Protein AF-A0AAE3ND27-F1 (afdb_monomer)

Organism: Ralstonia solanacearum (NCBI:txid305)

Radius of gyration: 33.38 Å; Cα contacts (8 Å, |Δi|>4): 188; chains: 1; bounding box: 61×82×62 Å

Solvent-accessible surface area (backbone atoms only — not comparable to full-atom values): 10935 Å² total; per-residue (Å²): 141,81,90,84,83,89,86,90,87,82,84,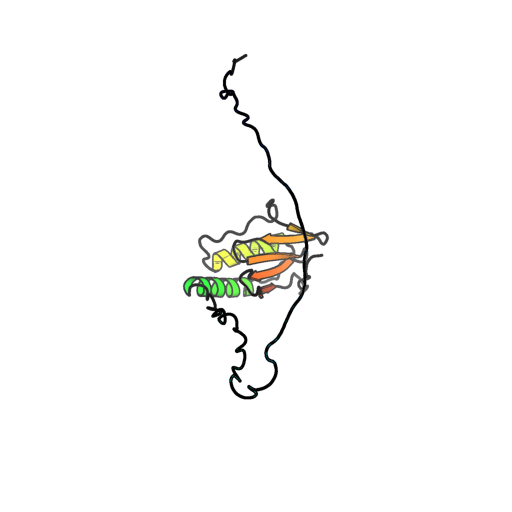82,89,83,88,84,82,86,83,88,89,87,86,86,88,84,89,85,87,88,88,84,90,86,82,86,88,87,73,96,69,86,76,93,64,77,78,69,73,78,65,68,75,74,72,73,76,69,71,78,67,68,56,70,68,57,50,51,44,49,52,38,31,56,52,35,54,70,65,60,71,76,50,27,64,26,41,68,49,32,51,52,52,49,51,53,15,39,60,73,28,65,46,81,93,68,81,81,80,61,90,82,39,89,80,39,48,76,34,85,77,58,22,39,35,42,77,51,101,55,32,37,38,38,31,29,55,52,11,7,32,39,33,34,34,62,56,86,92,47,45,85,69,46,77,41,43,5,38,96,67,39,68,68,71,85,78,98

pLDDT: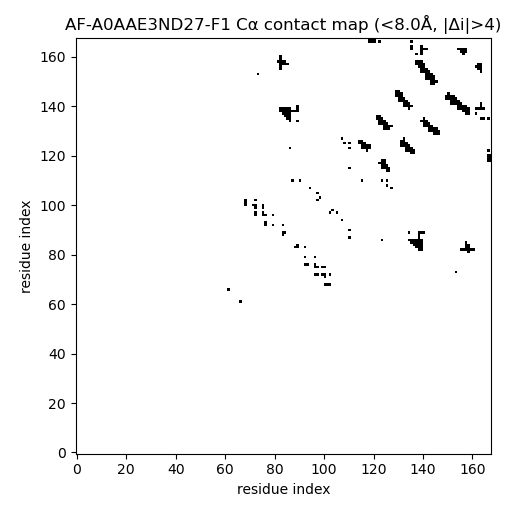 mean 74.53, std 24.13, range [31.95, 97.75]

Mean predicted aligned error: 17.11 Å

Nearest PDB structures (foldseek):
  7vph-assembly2_C  TM=7.698E-01  e=1.217E+00  Homo sapiens
  7vpg-assembly1_A  TM=7.652E-01  e=1.460E+00  Homo sapiens
  7f90-assembly2_C  TM=7.641E-01  e=1.751E+00  Homo sapiens
  7byf-assembly2_D  TM=7.624E-01  e=2.101E+00  Mus musculus
  7vph-assembly4_G  TM=7.091E-01  e=5.889E+00  Homo sapiens

Secondary structure (DSSP, 8-state):
----------------------------------------SS------------------PPPHHHHHHHHHHHHHHHT--SPPSSHHHHHHHHHHHHHHTT-TT-----TT-TTSEE-TTS-EEEE-SSEEEEE-TTS-EEEEE-STT-EEEEEE--GGG-------

Sequence (168 aa):
MIPKVISGNSLPSFAGNAPSDNHDEPATTPPATRTADRQLAELSIPRTLRQPPAMDTLKRRRKPETQRRLHCLRKALGEISPPPSSLEQAWVEILKAMARADLAGWTLPPLSDDAAIRHADGSVEIGLISHAIVFNPSGAFRILDLLPPGSLYFEMAGHGGVAFVAPV

Structure (mmCIF, N/CA/C/O backbone):
data_AF-A0AAE3ND27-F1
#
_entry.id   AF-A0AAE3ND27-F1
#
loop_
_atom_site.group_PDB
_atom_site.id
_atom_site.type_symbol
_atom_site.label_atom_id
_atom_site.label_alt_id
_atom_site.label_comp_id
_atom_site.label_asym_id
_atom_site.label_entity_id
_atom_site.label_seq_id
_atom_site.pdbx_PDB_ins_code
_atom_site.Cartn_x
_atom_site.Cartn_y
_atom_site.Cartn_z
_atom_site.occupancy
_atom_site.B_iso_or_equiv
_atom_site.auth_seq_id
_atom_site.auth_comp_id
_atom_site.auth_asym_id
_atom_site.auth_atom_id
_atom_site.pdbx_PDB_model_num
ATOM 1 N N . MET A 1 1 ? 48.764 21.017 16.663 1.00 44.47 1 MET A N 1
ATOM 2 C CA . MET A 1 1 ? 49.109 19.733 17.309 1.00 44.47 1 MET A CA 1
ATOM 3 C C . MET A 1 1 ? 48.670 19.816 18.760 1.00 44.47 1 MET A C 1
ATOM 5 O O . MET A 1 1 ? 49.194 20.645 19.486 1.00 44.47 1 MET A O 1
ATOM 9 N N . ILE A 1 2 ? 47.645 19.056 19.136 1.00 41.88 2 ILE A N 1
ATOM 10 C CA . ILE A 1 2 ? 47.042 19.050 20.477 1.00 41.88 2 ILE A CA 1
ATOM 11 C C . ILE A 1 2 ? 47.323 17.660 21.065 1.00 41.88 2 ILE A C 1
ATOM 13 O O . ILE A 1 2 ? 46.979 16.681 20.399 1.00 41.88 2 ILE A O 1
ATOM 17 N N . PRO A 1 3 ? 47.957 17.525 22.244 1.00 44.41 3 PRO A N 1
ATOM 18 C CA . P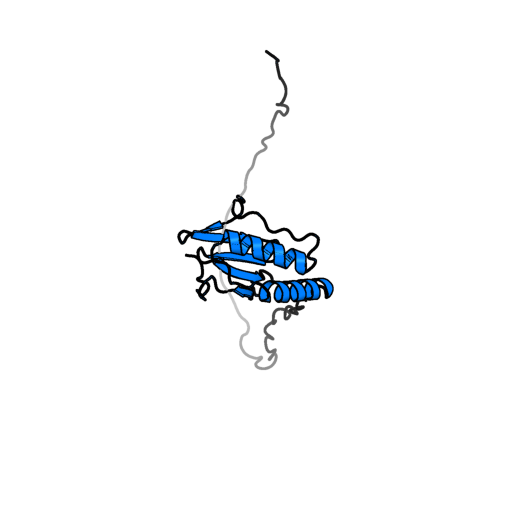RO A 1 3 ? 48.201 16.218 22.835 1.00 44.41 3 PRO A CA 1
ATOM 19 C C . PRO A 1 3 ? 46.948 15.751 23.582 1.00 44.41 3 PRO A C 1
ATOM 21 O O . PRO A 1 3 ? 46.399 16.480 24.408 1.00 44.41 3 PRO A O 1
ATOM 24 N N . LYS A 1 4 ? 46.498 14.524 23.313 1.00 40.66 4 LYS A N 1
ATOM 25 C CA . LYS A 1 4 ? 45.466 13.853 24.108 1.00 40.66 4 LYS A CA 1
ATOM 26 C C . LYS A 1 4 ? 46.057 12.575 24.689 1.00 40.66 4 LYS A C 1
ATOM 28 O O . LYS A 1 4 ? 46.304 11.613 23.971 1.00 40.66 4 LYS A O 1
ATOM 33 N N . VAL A 1 5 ? 46.313 12.618 25.991 1.00 40.53 5 VAL A N 1
ATOM 34 C CA . VAL A 1 5 ? 46.668 11.473 26.834 1.00 40.53 5 VAL A CA 1
ATOM 35 C C . VAL A 1 5 ? 45.394 11.010 27.553 1.00 40.53 5 VAL A C 1
ATOM 37 O O . VAL A 1 5 ? 44.469 11.800 27.743 1.00 40.53 5 VAL A O 1
ATOM 40 N N . ILE A 1 6 ? 45.432 9.762 28.025 1.00 41.31 6 ILE A N 1
ATOM 41 C CA . ILE A 1 6 ? 44.596 9.123 29.057 1.00 41.31 6 ILE A CA 1
ATOM 42 C C . ILE A 1 6 ? 43.478 8.226 28.504 1.00 41.31 6 ILE A C 1
ATOM 44 O O . ILE A 1 6 ? 42.347 8.649 28.292 1.00 41.31 6 ILE A O 1
ATOM 48 N N . SER A 1 7 ? 43.790 6.935 28.380 1.00 38.41 7 SER A N 1
ATOM 49 C CA . SER A 1 7 ? 42.961 5.869 28.957 1.00 38.41 7 SER A CA 1
ATOM 50 C C . SER A 1 7 ? 43.813 4.605 29.070 1.00 38.41 7 SER A C 1
ATOM 52 O O . SER A 1 7 ? 44.398 4.167 28.084 1.00 38.41 7 SER A O 1
ATOM 54 N N . GLY A 1 8 ? 43.940 4.052 30.273 1.00 37.34 8 GLY A N 1
ATOM 55 C CA . GLY A 1 8 ? 44.739 2.849 30.502 1.00 37.34 8 GLY A CA 1
ATOM 56 C C . GLY A 1 8 ? 45.104 2.668 31.965 1.00 37.34 8 GLY A C 1
ATOM 57 O O . GLY A 1 8 ? 46.275 2.703 32.316 1.00 37.34 8 GLY A O 1
ATOM 58 N N . ASN A 1 9 ? 44.093 2.506 32.817 1.00 37.22 9 ASN A N 1
ATOM 59 C CA . ASN A 1 9 ? 44.279 2.134 34.214 1.00 37.22 9 ASN A CA 1
ATOM 60 C C . ASN A 1 9 ? 43.575 0.795 34.448 1.00 37.22 9 ASN A C 1
ATOM 62 O O . ASN A 1 9 ? 42.346 0.764 34.462 1.00 37.22 9 ASN A O 1
ATOM 66 N N . SER A 1 10 ? 44.349 -0.287 34.584 1.00 38.31 10 SER A N 1
ATOM 67 C CA . SER A 1 10 ? 44.163 -1.384 35.558 1.00 38.31 10 SER A CA 1
ATOM 68 C C . SER A 1 10 ? 45.254 -2.454 35.364 1.00 38.31 10 SER A C 1
ATOM 70 O O . SER A 1 10 ? 45.321 -3.098 34.320 1.00 38.31 10 SER A O 1
ATOM 72 N N . LEU A 1 11 ? 46.117 -2.606 36.375 1.00 44.06 11 LEU A N 1
ATOM 73 C CA . LEU A 1 11 ? 47.075 -3.711 36.585 1.00 44.06 11 LEU A CA 1
ATOM 74 C C . LEU A 1 11 ? 46.400 -4.824 37.461 1.00 44.06 11 LEU A C 1
ATOM 76 O O . LEU A 1 11 ? 45.182 -4.774 37.612 1.00 44.06 11 LEU A O 1
ATOM 80 N N . PRO A 1 12 ? 47.102 -5.829 38.038 1.00 46.19 12 PRO A N 1
ATOM 81 C CA . PRO A 1 12 ? 47.144 -7.210 37.537 1.00 46.19 12 PRO A CA 1
ATOM 82 C C . PRO A 1 12 ? 46.750 -8.285 38.591 1.00 46.19 12 PRO A C 1
ATOM 84 O O . PRO A 1 12 ? 46.570 -7.966 39.760 1.00 46.19 12 PRO A O 1
ATOM 87 N N . SER A 1 13 ? 46.761 -9.567 38.180 1.00 33.88 13 SER A N 1
ATOM 88 C CA . SER A 1 13 ? 46.905 -10.794 39.013 1.00 33.88 13 SER A CA 1
ATOM 89 C C . SER A 1 13 ? 45.776 -11.097 40.028 1.00 33.88 13 SER A C 1
ATOM 91 O O . SER A 1 13 ? 45.171 -10.208 40.598 1.00 33.88 13 SER A O 1
ATOM 93 N N . PHE A 1 14 ? 45.353 -12.345 40.259 1.00 36.59 14 PHE A N 1
ATOM 94 C CA . PHE A 1 14 ? 46.140 -13.466 40.780 1.00 36.59 14 PHE A CA 1
ATOM 95 C C . PHE A 1 14 ? 45.676 -14.833 40.250 1.00 36.59 14 PHE A C 1
ATOM 97 O O . PHE A 1 14 ? 44.485 -15.126 40.176 1.00 36.59 14 PHE A O 1
ATOM 104 N N . ALA A 1 15 ? 46.659 -15.682 39.947 1.00 39.22 15 ALA A N 1
ATOM 105 C CA . ALA A 1 15 ? 46.523 -17.126 39.809 1.00 39.22 15 ALA A CA 1
ATOM 106 C C . ALA A 1 15 ? 46.474 -17.807 41.192 1.00 39.22 15 ALA A C 1
ATOM 108 O O . ALA A 1 15 ? 47.073 -17.310 42.145 1.00 39.22 15 ALA A O 1
ATOM 109 N N . GLY A 1 16 ? 45.824 -18.972 41.275 1.00 34.12 16 GLY A N 1
ATOM 110 C CA . GLY A 1 16 ? 45.807 -19.815 42.474 1.00 34.12 16 GLY A CA 1
ATOM 111 C C . GLY A 1 16 ? 45.272 -21.229 42.214 1.00 34.12 16 GLY A C 1
ATOM 112 O O . GLY A 1 16 ? 44.098 -21.482 42.436 1.00 34.12 16 GLY A O 1
ATOM 113 N N . ASN A 1 17 ? 46.150 -22.097 41.697 1.00 31.95 17 ASN A N 1
ATOM 114 C CA . ASN A 1 17 ? 46.299 -23.554 41.894 1.00 31.95 17 ASN A CA 1
ATOM 115 C C . ASN A 1 17 ? 45.082 -24.485 42.171 1.00 31.95 17 ASN A C 1
ATOM 117 O O . ASN A 1 17 ? 44.445 -24.418 43.216 1.00 31.95 17 ASN A O 1
ATOM 121 N N . ALA A 1 18 ? 44.912 -25.483 41.285 1.00 42.31 18 ALA A N 1
ATOM 122 C CA . ALA A 1 18 ? 44.428 -26.861 41.559 1.00 42.31 18 ALA A CA 1
ATOM 123 C C . ALA A 1 18 ? 45.515 -27.672 42.350 1.00 42.31 18 ALA A C 1
ATOM 125 O O . ALA A 1 18 ? 46.573 -27.065 42.546 1.00 42.31 18 ALA A O 1
ATOM 126 N N . PRO A 1 19 ? 45.414 -28.981 42.752 1.00 48.38 19 PRO A N 1
ATOM 127 C CA . PRO A 1 19 ? 44.566 -30.091 42.241 1.00 48.38 19 PRO A CA 1
ATOM 128 C C . PRO A 1 19 ? 44.175 -31.235 43.252 1.00 48.38 19 PRO A C 1
ATOM 130 O O . PRO A 1 19 ? 44.396 -31.115 44.452 1.00 48.38 19 PRO A O 1
ATOM 133 N N . SER A 1 20 ? 43.676 -32.361 42.693 1.00 36.44 20 SER A N 1
ATOM 134 C CA . SER A 1 20 ? 43.628 -33.767 43.194 1.00 36.44 20 SER A CA 1
ATOM 135 C C . SER A 1 20 ? 42.615 -34.120 44.306 1.00 36.44 20 SER A C 1
ATOM 137 O O . SER A 1 20 ? 42.365 -33.330 45.200 1.00 36.44 20 SER A O 1
ATOM 139 N N . ASP A 1 21 ? 41.929 -35.272 44.288 1.00 36.78 21 ASP A N 1
ATOM 140 C CA . ASP A 1 21 ? 42.503 -36.617 44.145 1.00 36.78 21 ASP A CA 1
ATOM 141 C C . ASP A 1 21 ? 41.498 -37.683 43.635 1.00 36.78 21 ASP A C 1
ATOM 143 O O . ASP A 1 21 ? 40.305 -37.629 43.936 1.00 36.78 21 ASP A O 1
ATOM 147 N N . ASN A 1 22 ? 42.018 -38.658 42.884 1.00 44.19 22 ASN A N 1
ATOM 148 C CA . ASN A 1 22 ? 41.388 -39.914 42.456 1.00 44.19 22 ASN A CA 1
ATOM 149 C C . ASN A 1 22 ? 42.162 -41.055 43.130 1.00 44.19 22 ASN A C 1
ATOM 151 O O . ASN A 1 22 ? 43.375 -41.046 42.991 1.00 44.19 22 ASN A O 1
ATOM 155 N N . HIS A 1 23 ? 41.500 -42.054 43.725 1.00 38.22 23 HIS A N 1
ATOM 156 C CA . HIS A 1 23 ? 42.018 -43.429 43.920 1.00 38.22 23 HIS A CA 1
ATOM 157 C C . HIS A 1 23 ? 40.835 -44.345 44.334 1.00 38.22 23 HIS A C 1
ATOM 159 O O . HIS A 1 23 ? 40.098 -43.999 45.255 1.00 38.22 23 HIS A O 1
ATOM 165 N N . ASP A 1 24 ? 40.413 -45.299 43.485 1.00 35.09 24 ASP A N 1
ATOM 166 C CA . ASP A 1 24 ? 40.768 -46.750 43.432 1.00 35.09 24 ASP A CA 1
ATOM 167 C C . ASP A 1 24 ? 39.928 -47.637 44.393 1.00 35.09 24 ASP A C 1
ATOM 169 O O . ASP A 1 24 ? 40.069 -47.534 45.604 1.00 35.09 24 ASP A O 1
ATOM 173 N N . GLU A 1 25 ? 38.892 -48.350 43.899 1.00 33.56 25 GLU A N 1
ATOM 174 C CA . GLU A 1 25 ? 38.803 -49.823 43.604 1.00 33.56 25 GLU A CA 1
ATOM 175 C C . GLU A 1 25 ? 38.181 -50.629 44.794 1.00 33.56 25 GLU A C 1
ATOM 177 O O . GLU A 1 25 ? 38.204 -50.097 45.903 1.00 33.56 25 GLU A O 1
ATOM 182 N N . PRO A 1 26 ? 37.644 -51.883 44.703 1.00 45.97 26 PRO A N 1
ATOM 183 C CA . PRO A 1 26 ? 37.178 -52.730 43.586 1.00 45.97 26 PRO A CA 1
ATOM 184 C C . PRO A 1 26 ? 35.749 -53.338 43.742 1.00 45.97 26 PRO A C 1
ATOM 186 O O . PRO A 1 26 ? 35.016 -53.116 44.702 1.00 45.97 26 PRO A O 1
ATOM 189 N N . ALA A 1 27 ? 35.384 -54.142 42.733 1.00 40.94 27 ALA A N 1
ATOM 190 C CA . ALA A 1 27 ? 34.187 -54.966 42.518 1.00 40.94 27 ALA A CA 1
ATOM 191 C C . ALA A 1 27 ? 33.675 -55.830 43.693 1.00 40.94 27 ALA A C 1
ATOM 193 O O . ALA A 1 27 ? 34.469 -56.281 44.508 1.00 40.94 27 ALA A O 1
ATOM 194 N N . THR A 1 28 ? 32.369 -56.174 43.679 1.00 34.12 28 THR A N 1
ATOM 195 C CA . THR A 1 28 ? 31.793 -57.548 43.791 1.00 34.12 28 THR A CA 1
ATOM 196 C C . THR A 1 28 ? 30.249 -57.494 43.641 1.00 34.12 28 THR A C 1
ATOM 198 O O . THR A 1 28 ? 29.559 -56.826 44.401 1.00 34.12 28 THR A O 1
ATOM 201 N N . THR A 1 29 ? 29.690 -58.190 42.648 1.00 39.44 29 THR A N 1
ATOM 202 C CA . THR A 1 29 ? 28.270 -58.633 42.541 1.00 39.44 29 THR A CA 1
ATOM 203 C C . THR A 1 29 ? 28.140 -60.039 43.184 1.00 39.44 29 THR A C 1
ATOM 205 O O . THR A 1 29 ? 29.196 -60.644 43.359 1.00 39.44 29 THR A O 1
ATOM 208 N N . PRO A 1 30 ?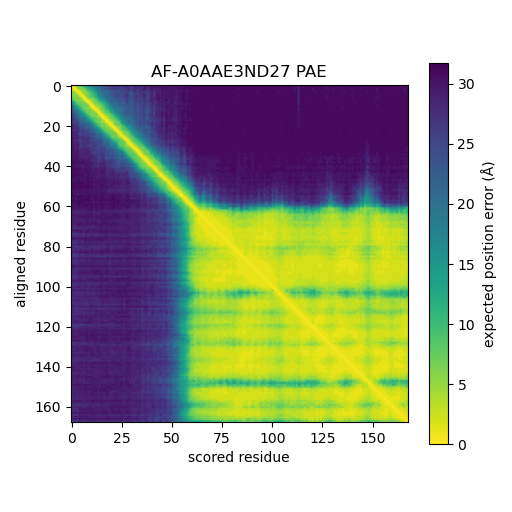 26.962 -60.682 43.439 1.00 49.56 30 PRO A N 1
ATOM 209 C CA . PRO A 1 30 ? 25.561 -60.364 43.102 1.00 49.56 30 PRO A CA 1
ATOM 210 C C . PRO A 1 30 ? 24.567 -60.723 44.278 1.00 49.56 30 PRO A C 1
ATOM 212 O O . PRO A 1 30 ? 24.845 -60.311 45.398 1.00 49.56 30 PRO A O 1
ATOM 215 N N . PRO A 1 31 ? 23.387 -61.379 44.103 1.00 51.78 31 PRO A N 1
ATOM 216 C CA . PRO A 1 31 ? 22.064 -60.776 44.331 1.00 51.78 31 PRO A CA 1
ATOM 217 C C . PRO A 1 31 ? 21.189 -61.560 45.346 1.00 51.78 31 PRO A C 1
ATOM 219 O O . PRO A 1 31 ? 21.598 -62.612 45.821 1.00 51.78 31 PRO A O 1
ATOM 222 N N . ALA A 1 32 ? 19.952 -61.114 45.621 1.00 33.53 32 ALA A N 1
ATOM 223 C CA . ALA A 1 32 ? 18.761 -61.990 45.616 1.00 33.53 32 ALA A CA 1
ATOM 224 C C . ALA A 1 32 ? 17.467 -61.303 46.102 1.00 33.53 32 ALA A C 1
ATOM 226 O O . ALA A 1 32 ? 17.338 -60.887 47.248 1.00 33.53 32 ALA A O 1
ATOM 227 N N . THR A 1 33 ? 16.466 -61.400 45.222 1.00 38.41 33 THR A N 1
ATOM 228 C CA . THR A 1 33 ? 15.047 -61.715 45.480 1.00 38.41 33 THR A CA 1
ATOM 229 C C . THR A 1 33 ? 14.146 -60.741 46.231 1.00 38.41 33 THR A C 1
ATOM 231 O O . THR A 1 33 ? 14.326 -60.509 47.420 1.00 38.41 33 THR A O 1
ATOM 234 N N . ARG A 1 34 ? 13.055 -60.384 45.531 1.00 34.81 34 ARG A N 1
ATOM 235 C CA . ARG A 1 34 ? 11.614 -60.481 45.888 1.00 34.81 34 ARG A CA 1
ATOM 236 C C . ARG A 1 34 ? 10.908 -59.204 45.423 1.00 34.81 34 ARG A C 1
ATOM 238 O O . ARG A 1 34 ? 11.360 -58.124 45.752 1.00 34.81 34 ARG A O 1
ATOM 245 N N . THR A 1 35 ? 9.822 -59.190 44.661 1.00 37.75 35 THR A N 1
ATOM 246 C CA . THR A 1 35 ? 8.818 -60.188 44.277 1.00 37.75 35 THR A CA 1
ATOM 247 C C . THR A 1 35 ? 8.091 -59.560 43.083 1.00 37.75 35 THR A C 1
ATOM 249 O O . THR A 1 35 ? 7.688 -58.403 43.183 1.00 37.75 35 THR A O 1
ATOM 252 N N . ALA A 1 36 ? 7.939 -60.272 41.970 1.00 40.28 36 ALA A N 1
ATOM 253 C CA . ALA A 1 36 ? 7.033 -59.871 40.897 1.00 40.28 36 ALA A CA 1
ATOM 254 C C . ALA A 1 36 ? 5.706 -60.630 41.049 1.00 40.28 36 ALA A C 1
ATOM 256 O O . ALA A 1 36 ? 5.684 -61.740 41.580 1.00 40.28 36 ALA A O 1
ATOM 257 N N . ASP A 1 37 ? 4.632 -60.003 40.573 1.00 48.88 37 ASP A N 1
ATOM 258 C CA . ASP A 1 37 ? 3.337 -60.614 40.254 1.00 48.88 37 ASP A CA 1
ATOM 259 C C . ASP A 1 37 ? 2.359 -60.902 41.398 1.00 48.88 37 ASP A C 1
ATOM 261 O O . ASP A 1 37 ? 2.019 -62.057 41.643 1.00 48.88 37 ASP A O 1
ATOM 265 N N . ARG A 1 38 ? 1.790 -59.840 42.005 1.00 43.25 38 ARG A N 1
ATOM 266 C CA . ARG A 1 38 ? 0.334 -59.783 42.292 1.00 43.25 38 ARG A CA 1
ATOM 267 C C . ARG A 1 38 ? -0.178 -58.398 42.730 1.00 43.25 38 ARG A C 1
ATOM 269 O O . ARG A 1 38 ? -0.572 -58.225 43.875 1.00 43.25 38 ARG A O 1
ATOM 276 N N . GLN A 1 39 ? -0.278 -57.430 41.819 1.00 41.88 39 GLN A N 1
ATOM 277 C CA . GLN A 1 39 ? -1.291 -56.374 41.982 1.00 41.88 39 GLN A CA 1
ATOM 278 C C . GLN A 1 39 ? -1.753 -55.853 40.619 1.00 41.88 39 GLN A C 1
ATOM 280 O O . GLN A 1 39 ? -1.323 -54.832 40.098 1.00 41.88 39 GLN A O 1
ATOM 285 N N . LEU A 1 40 ? -2.623 -56.657 40.015 1.00 49.50 40 LEU A N 1
ATOM 286 C CA . LEU A 1 40 ? -3.392 -56.361 38.815 1.00 49.50 40 LEU A CA 1
ATOM 287 C C . LEU A 1 40 ? -4.737 -55.769 39.274 1.00 49.50 40 LEU A C 1
ATOM 289 O O . LEU A 1 40 ? -5.764 -56.427 39.193 1.00 49.50 40 LEU A O 1
ATOM 293 N N . ALA A 1 41 ? -4.695 -54.582 39.881 1.00 45.38 41 ALA A N 1
ATOM 294 C CA . ALA A 1 41 ? -5.818 -53.681 40.166 1.00 45.38 41 ALA A CA 1
ATOM 295 C C . ALA A 1 41 ? -5.244 -52.464 40.910 1.00 45.38 41 ALA A C 1
ATOM 297 O O . ALA A 1 41 ? -4.465 -52.661 41.833 1.00 45.38 41 ALA A O 1
ATOM 298 N N . GLU A 1 42 ? -5.649 -51.249 40.528 1.00 47.06 42 GLU A N 1
ATOM 299 C CA . GLU A 1 42 ? -5.084 -49.950 40.954 1.00 47.06 42 GLU A CA 1
ATOM 300 C C . GLU A 1 42 ? -3.793 -49.632 40.182 1.00 47.06 42 GLU A C 1
ATOM 302 O O . GLU A 1 42 ? -2.706 -50.084 40.496 1.00 47.06 42 GLU A O 1
ATOM 307 N N . LEU A 1 43 ? -3.807 -48.888 39.084 1.00 42.44 43 LEU A N 1
ATOM 308 C CA . LEU A 1 43 ? -4.270 -47.513 38.994 1.00 42.44 43 LEU A CA 1
ATOM 309 C C . LEU A 1 43 ? -4.527 -47.219 37.510 1.00 42.44 43 LEU A C 1
ATOM 311 O O . LEU A 1 43 ? -3.626 -46.822 36.770 1.00 42.44 43 LEU A O 1
ATOM 315 N N . SER A 1 44 ? -5.766 -47.397 37.057 1.00 42.59 44 SER A N 1
ATOM 316 C CA . SER A 1 44 ? -6.246 -46.754 35.832 1.00 42.59 44 SER A CA 1
ATOM 317 C C . SER A 1 44 ? -6.371 -45.252 36.088 1.00 42.59 44 SER A C 1
ATOM 319 O O . SER A 1 44 ? -7.467 -44.719 36.210 1.00 42.59 44 SER A O 1
ATOM 321 N N . ILE A 1 45 ? -5.238 -44.560 36.207 1.00 48.03 45 ILE A N 1
ATOM 322 C CA . ILE A 1 45 ? -5.200 -43.113 36.041 1.00 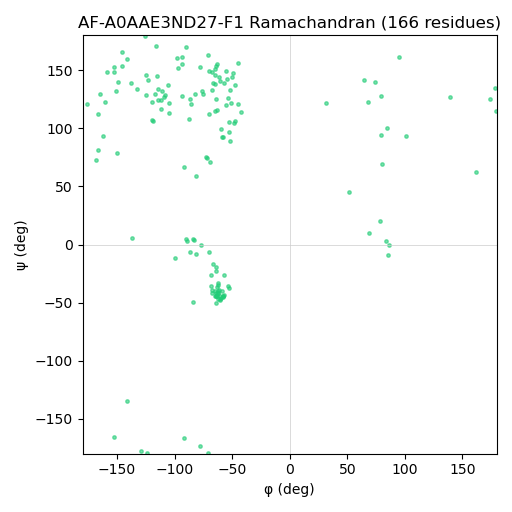48.03 45 ILE A CA 1
ATOM 323 C C . ILE A 1 45 ? -4.996 -42.912 34.541 1.00 48.03 45 ILE A C 1
ATOM 325 O O . ILE A 1 45 ? -3.902 -43.209 34.045 1.00 48.03 45 ILE A O 1
ATOM 329 N N . PRO A 1 46 ? -6.005 -42.456 33.776 1.00 44.19 46 PRO A N 1
ATOM 330 C CA . PRO A 1 46 ? -5.714 -41.953 32.449 1.00 44.19 46 PRO A CA 1
ATOM 331 C C . PRO A 1 46 ? -4.671 -40.860 32.651 1.00 44.19 46 PRO A C 1
ATOM 333 O O . PRO A 1 46 ? -4.906 -39.910 33.397 1.00 44.19 46 PRO A O 1
ATOM 336 N N . ARG A 1 47 ? -3.491 -41.017 32.037 1.00 44.88 47 ARG A N 1
ATOM 337 C CA . ARG A 1 47 ? -2.584 -39.893 31.832 1.00 44.88 47 ARG A CA 1
ATOM 338 C C . ARG A 1 47 ? -3.397 -38.888 31.038 1.00 44.88 47 ARG A C 1
ATOM 340 O O . ARG A 1 47 ? -3.463 -38.969 29.814 1.00 44.88 47 ARG A O 1
ATOM 347 N N . THR A 1 48 ? -4.059 -37.976 31.738 1.00 47.12 48 THR A N 1
ATOM 348 C CA . THR A 1 48 ? -4.495 -36.718 31.177 1.00 47.12 48 THR A CA 1
ATOM 349 C C . THR A 1 48 ? -3.216 -36.171 30.584 1.00 47.12 48 THR A C 1
ATOM 351 O O . THR A 1 48 ? -2.289 -35.812 31.315 1.00 47.12 48 THR A O 1
ATOM 354 N N . LEU A 1 49 ? -3.114 -36.221 29.252 1.00 48.69 49 LEU A N 1
ATOM 355 C CA . LEU A 1 49 ? -2.205 -35.359 28.526 1.00 48.69 49 LEU A CA 1
ATOM 356 C C . LEU A 1 49 ? -2.392 -34.015 29.219 1.00 48.69 49 LEU A C 1
ATOM 358 O O . LEU A 1 49 ? -3.513 -33.496 29.225 1.00 48.69 49 LEU A O 1
ATOM 362 N N . ARG A 1 50 ? -1.358 -33.510 29.899 1.00 51.03 50 ARG A N 1
ATOM 363 C CA . ARG A 1 50 ? -1.337 -32.102 30.260 1.00 51.03 50 ARG A CA 1
ATOM 364 C C . ARG A 1 50 ? -1.421 -31.404 28.917 1.00 51.03 50 ARG A C 1
ATOM 366 O O . ARG A 1 50 ? -0.411 -31.231 28.242 1.00 51.03 50 ARG A O 1
ATOM 373 N N . GLN A 1 51 ? -2.645 -31.099 28.499 1.00 52.88 51 GLN A N 1
ATOM 374 C CA . GLN A 1 51 ? -2.875 -30.085 27.509 1.00 52.88 51 GLN A CA 1
ATOM 375 C C . GLN A 1 51 ? -2.091 -28.897 28.062 1.00 52.88 51 GLN A C 1
ATOM 377 O O . GLN A 1 51 ? -2.309 -28.536 29.230 1.00 52.88 51 GLN A O 1
ATOM 382 N N . PRO A 1 52 ? -1.112 -28.352 27.315 1.00 55.56 52 PRO A N 1
ATOM 383 C CA . PRO A 1 52 ? -0.599 -27.045 27.678 1.00 55.56 52 PRO A CA 1
ATOM 384 C C . PRO A 1 52 ? -1.836 -26.175 27.905 1.00 55.56 52 PRO A C 1
ATOM 386 O O . PRO A 1 52 ? -2.804 -26.355 27.151 1.00 55.56 52 PRO A O 1
ATOM 389 N N . PRO A 1 53 ? -1.869 -25.344 28.969 1.00 48.66 53 PRO A N 1
ATOM 390 C CA . PRO A 1 53 ? -3.014 -24.478 29.204 1.00 48.66 53 PRO A CA 1
ATOM 391 C C . PRO A 1 53 ? -3.331 -23.874 27.853 1.00 48.66 53 PRO A C 1
ATOM 393 O O . PRO A 1 53 ? -2.406 -23.355 27.219 1.00 48.66 53 PRO A O 1
ATOM 396 N N . ALA A 1 54 ? -4.555 -24.107 27.358 1.00 48.34 54 ALA A N 1
ATOM 397 C CA . ALA A 1 54 ? -5.012 -23.495 26.129 1.00 48.34 54 ALA A CA 1
ATOM 398 C C . ALA A 1 54 ? -4.631 -22.041 26.320 1.00 48.34 54 ALA A C 1
ATOM 400 O O . ALA A 1 54 ? -5.149 -21.402 27.236 1.00 48.34 54 ALA A O 1
ATOM 401 N N . MET A 1 55 ? -3.584 -21.609 25.606 1.00 51.28 55 MET A N 1
ATOM 402 C CA . MET A 1 55 ? -3.148 -20.233 25.608 1.00 51.28 55 MET A CA 1
ATOM 403 C C . MET A 1 55 ? -4.395 -19.576 25.105 1.00 51.28 55 MET A C 1
ATOM 405 O O . MET A 1 55 ? -4.719 -19.718 23.924 1.00 51.28 55 MET A O 1
ATOM 409 N N . ASP A 1 56 ? -5.156 -19.044 26.057 1.00 47.16 56 ASP A N 1
ATOM 410 C CA . ASP A 1 56 ? -6.345 -18.278 25.839 1.00 47.16 56 ASP A CA 1
ATOM 411 C C . ASP A 1 56 ? -5.844 -17.315 24.793 1.00 47.16 56 ASP A C 1
ATOM 413 O O . ASP A 1 56 ? -4.943 -16.503 25.047 1.00 47.16 56 ASP A O 1
ATOM 417 N N . THR A 1 57 ? -6.249 -17.560 23.548 1.00 52.72 57 THR A N 1
ATOM 418 C CA . THR A 1 57 ? -5.946 -16.666 22.457 1.00 52.72 57 THR A CA 1
ATOM 419 C C . THR A 1 57 ? -6.872 -15.525 22.788 1.00 52.72 57 THR A C 1
ATOM 421 O O . THR A 1 57 ? -7.945 -15.375 22.211 1.00 52.72 57 THR A O 1
ATOM 424 N N . LEU A 1 58 ? -6.472 -14.759 23.809 1.00 46.00 58 LEU A N 1
ATOM 425 C CA . LEU A 1 58 ? -6.840 -13.406 24.082 1.00 46.00 58 LEU A CA 1
ATOM 426 C C . LEU A 1 58 ? -6.535 -12.776 22.752 1.00 46.00 58 LEU A C 1
ATOM 428 O O . LEU A 1 58 ? -5.397 -12.405 22.461 1.00 46.00 58 LEU A O 1
ATOM 432 N N . LYS A 1 59 ? -7.554 -12.805 21.891 1.00 52.00 59 LYS A N 1
ATOM 433 C CA . LYS A 1 59 ? -7.619 -12.112 20.629 1.00 52.00 59 LYS A CA 1
ATOM 434 C C . LYS A 1 59 ? -7.283 -10.718 21.084 1.00 52.00 59 LYS A C 1
ATOM 436 O O . LYS A 1 59 ? -8.136 -10.070 21.689 1.00 52.00 59 LYS A O 1
ATOM 441 N N . ARG A 1 60 ? -6.014 -10.323 20.948 1.00 58.09 60 ARG A N 1
ATOM 442 C CA . ARG A 1 60 ? -5.513 -9.031 21.394 1.00 58.09 60 ARG A CA 1
ATOM 443 C C . ARG A 1 60 ? -6.117 -8.064 20.399 1.00 58.09 60 ARG A C 1
ATOM 445 O O . ARG A 1 60 ? -5.495 -7.658 19.424 1.00 58.09 60 ARG A O 1
ATOM 452 N N . ARG A 1 61 ? -7.417 -7.827 20.563 1.00 65.88 61 ARG A N 1
ATOM 453 C CA . ARG A 1 61 ? -8.196 -6.968 19.705 1.00 65.88 61 ARG A CA 1
ATOM 454 C C . ARG A 1 61 ? -7.576 -5.606 19.917 1.00 65.88 61 ARG A C 1
ATOM 456 O O . ARG A 1 61 ? -7.405 -5.160 21.053 1.00 65.88 61 ARG A O 1
ATOM 463 N N . ARG A 1 62 ? -7.166 -4.989 18.811 1.00 74.69 62 ARG A N 1
ATOM 464 C CA . ARG A 1 62 ? -6.690 -3.609 18.817 1.00 74.69 62 ARG A CA 1
ATOM 465 C C . ARG A 1 62 ? -7.701 -2.747 19.573 1.00 74.69 62 ARG A C 1
ATOM 467 O O . ARG A 1 62 ? -8.901 -3.030 19.533 1.00 74.69 62 ARG A O 1
ATOM 474 N N . LYS A 1 63 ? -7.213 -1.703 20.246 1.00 83.12 63 LYS A N 1
ATOM 475 C CA . LYS A 1 63 ? -8.081 -0.738 20.930 1.00 83.12 63 LYS A CA 1
ATOM 476 C C . LYS A 1 63 ? -9.179 -0.260 19.957 1.00 83.12 63 LYS A C 1
ATOM 478 O O . LYS A 1 63 ? -8.878 -0.096 18.770 1.00 83.12 63 LYS A O 1
ATOM 483 N N . PRO A 1 64 ? -10.419 -0.014 20.419 1.00 82.44 64 PRO A N 1
ATOM 484 C CA . PRO A 1 64 ? -11.523 0.389 19.542 1.00 82.44 64 PRO A CA 1
ATOM 485 C C . PRO A 1 64 ? -11.200 1.614 18.678 1.00 82.44 64 PRO A C 1
ATOM 487 O O . PRO A 1 64 ? -11.579 1.680 17.513 1.00 82.44 64 PRO A O 1
ATOM 490 N N . GLU A 1 65 ? -10.438 2.560 19.223 1.00 84.25 65 GLU A N 1
ATOM 491 C CA . GLU A 1 65 ? -9.954 3.732 18.495 1.00 84.25 65 GLU A CA 1
ATOM 492 C C . GLU A 1 65 ? -9.064 3.355 17.300 1.00 84.25 65 GLU A C 1
ATOM 494 O O . GLU A 1 65 ? -9.290 3.819 16.185 1.00 84.25 65 GLU A O 1
ATOM 499 N N . THR A 1 66 ? -8.099 2.453 17.498 1.00 83.94 66 THR A N 1
ATOM 500 C CA . THR A 1 66 ? -7.234 1.951 16.422 1.00 83.94 66 THR A CA 1
ATOM 501 C C . THR A 1 66 ? -8.048 1.239 15.344 1.00 83.94 66 THR A C 1
ATOM 503 O O . THR A 1 66 ? -7.772 1.405 14.161 1.00 83.94 66 THR A O 1
ATOM 506 N N . GLN A 1 67 ? -9.076 0.476 15.724 1.00 84.88 67 GLN A N 1
ATOM 507 C CA . GLN A 1 67 ? -9.958 -0.185 14.756 1.00 84.88 67 GLN A CA 1
ATOM 508 C C . GLN A 1 67 ? -10.739 0.822 13.908 1.00 84.88 67 GLN A C 1
ATOM 510 O O . GLN A 1 67 ? -10.833 0.642 12.697 1.00 84.88 67 GLN A O 1
ATOM 515 N N . ARG A 1 68 ? -11.259 1.896 14.519 1.00 87.69 68 ARG A N 1
ATOM 516 C CA . ARG A 1 68 ? -11.939 2.978 13.790 1.00 87.69 68 ARG A CA 1
ATOM 517 C C . ARG A 1 68 ? -10.996 3.671 12.812 1.00 87.69 68 ARG A C 1
ATOM 519 O O . ARG A 1 68 ? -11.344 3.811 11.648 1.00 87.69 68 ARG A O 1
ATOM 526 N N . ARG A 1 69 ? -9.788 4.026 13.258 1.00 87.75 69 ARG A N 1
ATOM 527 C CA . ARG A 1 69 ? -8.755 4.653 12.416 1.00 87.75 69 ARG A CA 1
ATOM 528 C C . ARG A 1 69 ? -8.390 3.788 11.205 1.00 87.75 69 ARG A C 1
ATOM 530 O O . ARG A 1 69 ? -8.360 4.278 10.082 1.00 87.75 69 ARG A O 1
ATOM 537 N N . LEU A 1 70 ? -8.196 2.486 11.413 1.00 88.19 70 LEU A N 1
ATOM 538 C CA . LEU A 1 70 ? -7.970 1.537 10.320 1.00 88.19 70 LEU A CA 1
ATOM 539 C C . LEU A 1 70 ? -9.186 1.446 9.396 1.00 88.19 70 LEU A C 1
ATOM 541 O O . LEU A 1 70 ? -9.052 1.512 8.184 1.00 88.19 70 LEU A O 1
ATOM 545 N N . HIS A 1 71 ? -10.398 1.364 9.937 1.00 90.94 71 HIS A N 1
ATOM 546 C CA . HIS A 1 71 ? -11.593 1.361 9.099 1.00 90.94 71 HIS A CA 1
ATOM 547 C C . HIS A 1 71 ? -11.675 2.611 8.199 1.00 90.94 71 HIS A C 1
ATOM 549 O O . HIS A 1 71 ? -11.915 2.476 6.998 1.00 90.94 71 HIS A O 1
ATOM 555 N N . CYS A 1 72 ? -11.386 3.801 8.740 1.00 92.56 72 CYS A N 1
ATOM 556 C CA . CYS A 1 72 ? -11.294 5.042 7.966 1.00 92.56 72 CYS A CA 1
ATOM 557 C C . CYS A 1 72 ? -10.203 4.975 6.890 1.00 92.56 72 CYS A C 1
ATOM 559 O O . CYS A 1 72 ? -10.463 5.338 5.745 1.00 92.56 72 CYS A O 1
ATOM 561 N N . LEU A 1 73 ? -9.016 4.454 7.220 1.00 93.88 73 LEU A N 1
ATOM 562 C CA . LEU A 1 73 ? -7.936 4.261 6.251 1.00 93.88 73 LEU A CA 1
ATOM 563 C C . LEU A 1 73 ? -8.354 3.326 5.119 1.00 93.88 73 LEU A C 1
ATOM 565 O O . LEU A 1 73 ? -8.157 3.649 3.954 1.00 93.88 73 LEU A O 1
ATOM 569 N N . ARG A 1 74 ? -8.958 2.178 5.441 1.00 94.38 74 ARG A N 1
ATOM 570 C CA . ARG A 1 74 ? -9.417 1.214 4.435 1.00 94.38 74 ARG A CA 1
ATOM 571 C C . ARG A 1 74 ? -10.424 1.851 3.478 1.00 94.38 74 ARG A C 1
ATOM 573 O O . ARG A 1 74 ? -10.349 1.609 2.278 1.00 94.38 74 ARG A O 1
ATOM 580 N N . LYS A 1 75 ? -11.333 2.681 4.001 1.00 95.62 75 LYS A N 1
ATOM 581 C CA . LYS A 1 75 ? -12.275 3.453 3.185 1.00 95.62 75 LYS A CA 1
ATOM 582 C C . LYS A 1 75 ? -11.543 4.460 2.289 1.00 95.62 75 LYS A C 1
ATOM 584 O O . LYS A 1 75 ? -11.761 4.446 1.086 1.00 95.62 75 LYS A O 1
ATOM 589 N N . ALA A 1 76 ? -10.644 5.268 2.850 1.00 95.62 76 ALA A N 1
ATOM 590 C CA . ALA A 1 76 ? -9.896 6.280 2.101 1.00 95.62 76 ALA A CA 1
ATOM 591 C C . ALA A 1 76 ? -9.004 5.675 1.000 1.00 95.62 76 ALA A C 1
ATOM 593 O O . ALA A 1 76 ? -8.875 6.253 -0.076 1.00 95.62 76 ALA A O 1
ATOM 594 N N . LEU A 1 77 ? -8.425 4.494 1.239 1.00 96.19 77 LEU A N 1
ATOM 595 C CA . LEU A 1 77 ? -7.681 3.737 0.229 1.00 96.19 77 LEU A CA 1
ATOM 596 C C . LEU A 1 77 ? -8.599 3.225 -0.889 1.00 96.19 77 LEU A C 1
ATOM 598 O O . LEU A 1 77 ? -8.229 3.276 -2.056 1.00 96.19 77 LEU A O 1
ATOM 602 N N . GLY A 1 78 ? -9.811 2.776 -0.552 1.00 94.88 78 GLY A N 1
ATOM 603 C CA . GLY A 1 78 ? -10.817 2.361 -1.537 1.00 94.88 78 GLY A CA 1
ATOM 604 C C . GLY A 1 78 ? -11.347 3.503 -2.413 1.00 94.88 78 GLY A C 1
ATOM 605 O O . GLY A 1 78 ? -11.927 3.248 -3.461 1.00 94.88 78 GLY A O 1
ATOM 606 N N . GLU A 1 79 ? -11.133 4.754 -2.007 1.00 96.00 79 GLU A N 1
ATOM 607 C CA . GLU A 1 79 ? -11.487 5.952 -2.773 1.00 96.00 79 GLU A CA 1
ATOM 608 C C . GLU A 1 79 ? -10.361 6.422 -3.713 1.00 96.00 79 GLU A C 1
ATOM 610 O O . GLU A 1 79 ? -10.492 7.477 -4.335 1.00 96.00 79 GLU A O 1
ATOM 615 N N . ILE A 1 80 ? -9.231 5.709 -3.800 1.00 95.19 80 ILE A N 1
ATOM 616 C CA . ILE A 1 80 ? -8.174 6.038 -4.765 1.00 95.19 80 ILE A CA 1
ATOM 617 C C . ILE A 1 80 ? -8.683 5.702 -6.171 1.00 95.19 80 ILE A C 1
ATOM 619 O O . ILE A 1 80 ? -8.900 4.543 -6.519 1.00 95.19 80 ILE A O 1
ATOM 623 N N . SER A 1 81 ? -8.889 6.744 -6.974 1.00 91.06 81 SER A N 1
ATOM 624 C CA . SER A 1 81 ? -9.272 6.652 -8.378 1.00 91.06 81 SER A CA 1
ATOM 625 C C . SER A 1 81 ? -8.741 7.881 -9.126 1.00 91.06 81 SER A C 1
ATOM 627 O O . SER A 1 81 ? -8.966 9.002 -8.660 1.00 91.06 81 SER A O 1
ATOM 629 N N . PRO A 1 82 ? -8.083 7.717 -10.288 1.00 92.81 82 PRO A N 1
ATOM 630 C CA . PRO A 1 82 ? -7.801 6.451 -10.976 1.00 92.81 82 PRO A CA 1
ATOM 631 C C . PRO A 1 82 ? -6.750 5.587 -10.247 1.00 92.81 82 PRO A C 1
ATOM 633 O O . PRO A 1 82 ? -6.014 6.112 -9.410 1.00 92.81 82 PRO A O 1
ATOM 636 N N . PRO A 1 83 ? -6.652 4.279 -10.563 1.00 94.81 83 PRO A N 1
ATOM 637 C CA . PRO A 1 83 ? -5.579 3.436 -10.048 1.00 94.81 83 PRO A CA 1
ATOM 638 C C . PRO A 1 83 ? -4.194 4.003 -10.407 1.00 94.81 83 PRO A C 1
ATOM 640 O O . PRO A 1 83 ? -4.014 4.480 -11.536 1.00 94.81 83 PRO A O 1
ATOM 643 N N . PRO A 1 84 ? -3.228 3.962 -9.475 1.00 95.81 84 PRO A N 1
ATOM 644 C CA . PRO A 1 84 ? -1.889 4.508 -9.682 1.00 95.81 84 PRO A CA 1
ATOM 645 C C . PRO A 1 84 ? -1.125 3.750 -10.774 1.00 95.81 84 PRO A C 1
ATOM 647 O O . PRO A 1 84 ? -1.255 2.535 -10.904 1.00 95.81 84 PRO A O 1
ATOM 650 N N . SER A 1 85 ? -0.300 4.471 -11.532 1.00 95.81 85 SER A N 1
ATOM 651 C CA . SER A 1 85 ? 0.484 3.929 -12.651 1.00 95.81 85 SER A CA 1
ATOM 652 C C . SER A 1 85 ? 1.940 3.624 -12.304 1.00 95.81 85 SER A C 1
ATOM 654 O O . SER A 1 85 ? 2.631 3.007 -13.108 1.00 95.81 85 SER A O 1
ATOM 656 N N . SER A 1 86 ? 2.419 4.078 -11.144 1.00 96.81 86 SER A N 1
ATOM 657 C CA . SER A 1 86 ? 3.776 3.823 -10.658 1.00 96.81 86 SER A CA 1
ATOM 658 C C . SER A 1 86 ? 3.802 3.675 -9.139 1.00 96.81 86 SER A C 1
ATOM 660 O O . SER A 1 86 ? 2.848 4.048 -8.445 1.00 96.81 86 SER A O 1
ATOM 662 N N . LEU A 1 87 ? 4.915 3.159 -8.617 1.00 95.50 87 LEU A N 1
ATOM 663 C CA . LEU A 1 87 ? 5.140 3.022 -7.179 1.00 95.50 87 LEU A CA 1
ATOM 664 C C . LEU A 1 87 ? 5.167 4.385 -6.459 1.00 95.50 87 LEU A C 1
ATOM 666 O O . LEU A 1 87 ? 4.611 4.511 -5.370 1.00 95.50 87 LEU A O 1
ATOM 670 N N . GLU A 1 88 ? 5.713 5.435 -7.081 1.00 96.75 88 GLU A N 1
ATOM 671 C CA . GLU A 1 88 ? 5.734 6.795 -6.522 1.00 96.75 88 GLU A CA 1
ATOM 672 C C . GLU A 1 88 ? 4.325 7.373 -6.447 1.00 96.75 88 GLU A C 1
ATOM 674 O O . GLU A 1 88 ? 3.947 7.979 -5.443 1.00 96.75 88 GLU A O 1
ATOM 679 N N . GLN A 1 89 ? 3.523 7.156 -7.492 1.00 96.75 89 GLN A N 1
ATOM 680 C CA . GLN A 1 89 ? 2.136 7.596 -7.491 1.00 96.75 89 GLN A CA 1
ATOM 681 C C . GLN A 1 89 ? 1.331 6.857 -6.420 1.00 96.75 89 GLN A C 1
ATOM 683 O O . GLN A 1 89 ? 0.596 7.496 -5.670 1.00 96.75 89 GLN A O 1
ATOM 688 N N . ALA A 1 90 ? 1.501 5.538 -6.299 1.00 96.94 90 ALA A N 1
ATOM 689 C CA . ALA A 1 90 ? 0.861 4.750 -5.250 1.00 96.94 90 ALA A CA 1
ATOM 690 C C . ALA A 1 90 ? 1.242 5.262 -3.851 1.00 96.94 90 ALA A C 1
ATOM 692 O O . ALA A 1 90 ? 0.369 5.458 -3.008 1.00 96.94 90 ALA A O 1
ATOM 693 N N . TRP A 1 91 ? 2.521 5.563 -3.618 1.00 96.94 91 TRP A N 1
ATOM 694 C CA . TRP A 1 91 ? 3.002 6.129 -2.358 1.00 96.94 91 TRP A CA 1
ATOM 695 C C . TRP A 1 91 ? 2.344 7.478 -2.027 1.00 96.94 91 TRP A C 1
ATOM 697 O O . TRP A 1 91 ? 1.844 7.673 -0.915 1.00 96.94 91 TRP A O 1
ATOM 707 N N . VAL A 1 92 ? 2.261 8.389 -3.005 1.00 96.44 92 VAL A N 1
ATOM 708 C CA . VAL A 1 92 ? 1.584 9.688 -2.846 1.00 96.44 92 VAL A CA 1
ATOM 709 C C . VAL A 1 92 ? 0.090 9.513 -2.555 1.00 96.44 92 VAL A C 1
ATOM 711 O O . VAL A 1 92 ? -0.458 10.206 -1.697 1.00 96.44 92 VAL A O 1
ATOM 714 N N . GLU A 1 93 ? -0.587 8.591 -3.239 1.00 96.62 93 GLU A N 1
ATOM 715 C CA . GLU A 1 93 ? -2.015 8.340 -3.021 1.00 96.62 93 GLU A CA 1
ATOM 716 C C . GLU A 1 93 ? -2.296 7.705 -1.653 1.00 96.62 93 GLU A C 1
ATOM 718 O O . GLU A 1 93 ? -3.273 8.076 -0.995 1.00 96.62 93 GLU A O 1
ATOM 723 N N . ILE A 1 94 ? -1.412 6.831 -1.158 1.00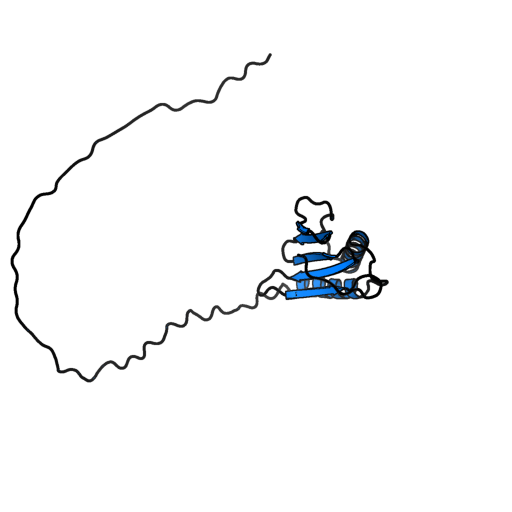 95.25 94 ILE A N 1
ATOM 724 C CA . ILE A 1 94 ? -1.499 6.321 0.215 1.00 95.25 94 ILE A CA 1
ATOM 725 C C . ILE A 1 94 ? -1.317 7.462 1.218 1.00 95.25 94 ILE A C 1
ATOM 727 O O . ILE A 1 94 ? -2.116 7.563 2.147 1.00 95.25 94 ILE A O 1
ATOM 731 N N . LEU A 1 95 ? -0.349 8.366 1.027 1.00 94.44 95 LEU A N 1
ATOM 732 C CA . LEU A 1 95 ? -0.201 9.538 1.899 1.00 94.44 95 LEU A CA 1
ATOM 733 C C . LEU A 1 95 ? -1.466 10.403 1.936 1.00 94.44 95 LEU A C 1
ATOM 735 O O . LEU A 1 95 ? -1.924 10.792 3.013 1.00 94.44 95 LEU A O 1
ATOM 739 N N . LYS A 1 96 ? -2.078 10.666 0.776 1.00 94.69 96 LYS A N 1
ATOM 740 C CA . LYS A 1 96 ? -3.358 11.388 0.703 1.00 94.69 96 LYS A CA 1
ATOM 741 C C . LYS A 1 96 ? -4.480 10.622 1.403 1.00 94.69 96 LYS A C 1
ATOM 743 O O . LYS A 1 96 ? -5.310 11.230 2.077 1.00 94.69 96 LYS A O 1
ATOM 748 N N . ALA A 1 97 ? -4.535 9.298 1.263 1.00 94.94 97 ALA A N 1
ATOM 749 C CA . ALA A 1 97 ? -5.508 8.461 1.962 1.00 94.94 97 ALA A CA 1
ATOM 750 C C . ALA A 1 97 ? -5.305 8.489 3.487 1.00 94.94 97 ALA A C 1
ATOM 752 O O . ALA A 1 97 ? -6.280 8.599 4.227 1.00 94.94 97 ALA A O 1
ATOM 753 N N . MET A 1 98 ? -4.057 8.469 3.963 1.00 92.75 98 MET A N 1
ATOM 754 C CA . MET A 1 98 ? -3.729 8.612 5.383 1.00 92.75 98 MET A CA 1
ATOM 755 C C . MET A 1 98 ? -4.163 9.975 5.933 1.00 92.75 98 MET A C 1
ATOM 757 O O . MET A 1 98 ? -4.740 10.030 7.019 1.00 92.75 98 MET A O 1
ATOM 761 N N . ALA A 1 99 ? -3.954 11.052 5.168 1.00 91.88 99 ALA A N 1
ATOM 762 C CA . ALA A 1 99 ? -4.413 12.392 5.528 1.00 91.88 99 ALA A CA 1
ATOM 763 C C . ALA A 1 99 ? -5.950 12.479 5.596 1.00 91.88 99 ALA A C 1
ATOM 765 O O . ALA A 1 99 ? -6.493 13.004 6.564 1.00 91.88 99 ALA A O 1
ATOM 766 N N . ARG A 1 100 ? -6.668 11.897 4.620 1.00 91.38 100 ARG A N 1
ATOM 767 C CA . ARG A 1 100 ? -8.145 11.814 4.630 1.00 91.38 100 ARG A CA 1
ATOM 768 C C . ARG A 1 100 ? -8.694 11.005 5.806 1.00 91.38 100 ARG A C 1
ATOM 770 O O . ARG A 1 100 ? -9.781 11.295 6.294 1.00 91.38 100 ARG A O 1
ATOM 777 N N . ALA A 1 101 ? -7.960 9.986 6.244 1.00 90.81 101 ALA A N 1
ATOM 778 C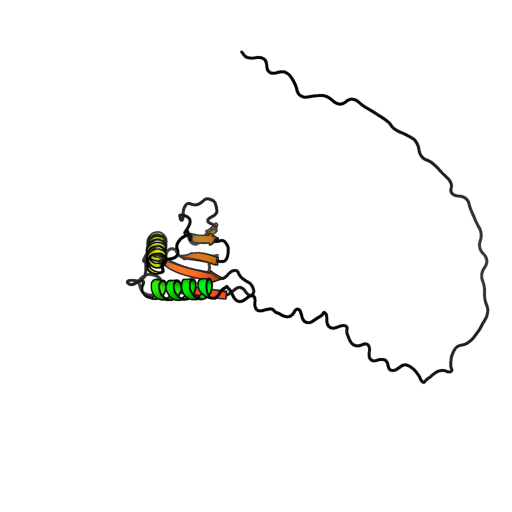 CA . ALA A 1 101 ? -8.339 9.125 7.359 1.00 90.81 101 ALA A CA 1
ATOM 779 C C . ALA A 1 101 ? -7.977 9.696 8.744 1.00 90.81 101 ALA A C 1
ATOM 781 O O . ALA A 1 101 ? -8.195 9.002 9.739 1.00 90.81 101 ALA A O 1
ATOM 782 N N . ASP A 1 102 ? -7.433 10.919 8.808 1.00 86.94 102 ASP A N 1
ATOM 783 C CA . ASP A 1 102 ? -6.999 11.597 10.037 1.00 86.94 102 ASP A CA 1
ATOM 784 C C . ASP A 1 102 ? -6.070 10.729 10.907 1.00 86.94 102 ASP A C 1
ATOM 786 O O . ASP A 1 102 ? -6.212 10.582 12.125 1.00 86.94 102 ASP A O 1
ATOM 790 N N . LEU A 1 103 ? -5.094 10.082 10.263 1.00 84.44 103 LEU A N 1
ATOM 791 C CA . LEU A 1 103 ? -4.108 9.249 10.948 1.00 84.44 103 LEU A CA 1
ATOM 792 C C . LEU A 1 103 ? -2.971 10.085 11.547 1.00 84.44 103 LEU A C 1
ATOM 794 O O . LEU A 1 103 ? -1.796 9.872 11.244 1.00 84.44 103 LEU A O 1
ATOM 798 N N . ALA A 1 104 ? -3.309 11.022 12.432 1.00 76.31 104 ALA A N 1
ATOM 799 C CA . ALA A 1 104 ? -2.322 11.815 13.153 1.00 76.31 104 ALA A CA 1
ATOM 800 C C . ALA A 1 104 ? -1.294 10.907 13.865 1.00 76.31 104 ALA A C 1
ATOM 802 O O . ALA A 1 104 ? -1.654 10.002 14.629 1.00 76.31 104 ALA A O 1
ATOM 803 N N . GLY A 1 105 ? -0.009 11.149 13.588 1.00 77.25 105 GLY A N 1
ATOM 804 C CA . GLY A 1 105 ? 1.122 10.393 14.135 1.00 77.25 105 GLY A CA 1
ATOM 805 C C . GLY A 1 105 ? 1.505 9.127 13.361 1.00 77.25 105 GLY A C 1
ATOM 806 O O . GLY A 1 105 ? 2.457 8.460 13.757 1.00 77.25 105 GLY A O 1
ATOM 807 N N . TRP A 1 106 ? 0.805 8.783 12.275 1.00 81.75 106 TRP A N 1
ATOM 808 C CA . TRP A 1 106 ? 1.263 7.747 11.350 1.00 81.75 106 TRP A CA 1
ATOM 809 C C . TRP A 1 106 ? 2.039 8.396 10.214 1.00 81.75 106 TRP A C 1
ATOM 811 O O . TRP A 1 106 ? 1.544 9.304 9.548 1.00 81.75 106 TRP A O 1
ATOM 821 N N . THR A 1 107 ? 3.248 7.906 9.978 1.00 86.56 107 THR A N 1
ATOM 822 C CA . THR A 1 107 ? 4.104 8.355 8.886 1.00 86.56 107 THR A CA 1
ATOM 823 C C . THR A 1 107 ? 4.324 7.211 7.913 1.00 86.56 107 THR A C 1
ATOM 825 O O . THR A 1 107 ? 4.396 6.045 8.306 1.00 86.56 107 THR A O 1
ATOM 828 N N . LEU A 1 108 ? 4.410 7.554 6.632 1.00 91.25 108 LEU A N 1
ATOM 829 C CA . LEU A 1 108 ? 4.861 6.641 5.597 1.00 91.25 108 LEU A CA 1
ATOM 830 C C . LEU A 1 108 ? 6.294 7.044 5.224 1.00 91.25 108 LEU A C 1
ATOM 832 O O . LEU A 1 108 ? 6.474 8.150 4.705 1.00 91.25 108 LEU A O 1
ATOM 836 N N . PRO A 1 109 ? 7.305 6.205 5.517 1.00 93.06 109 PRO A N 1
ATOM 837 C CA . PRO A 1 109 ? 8.678 6.454 5.093 1.00 93.06 109 PRO A CA 1
ATOM 838 C C . PRO A 1 109 ? 8.775 6.657 3.576 1.00 93.06 109 PRO A C 1
ATOM 840 O O . PRO A 1 109 ? 7.963 6.091 2.837 1.00 93.06 109 PRO A O 1
ATOM 843 N N . PRO A 1 110 ? 9.733 7.460 3.086 1.00 93.62 110 PRO A N 1
ATOM 844 C CA . PRO A 1 110 ? 9.949 7.619 1.655 1.00 93.62 110 PRO A CA 1
ATOM 845 C C . PRO A 1 110 ? 10.389 6.296 1.012 1.00 93.62 110 PRO A C 1
ATOM 847 O O . PRO A 1 110 ? 11.023 5.457 1.639 1.00 93.62 110 PRO A O 1
ATOM 850 N N . LEU A 1 111 ? 10.119 6.126 -0.281 1.00 92.81 111 LEU A N 1
ATOM 851 C CA . LEU A 1 111 ? 10.551 4.938 -1.040 1.00 92.81 111 LEU A CA 1
ATOM 852 C C . LEU A 1 111 ? 12.080 4.801 -1.14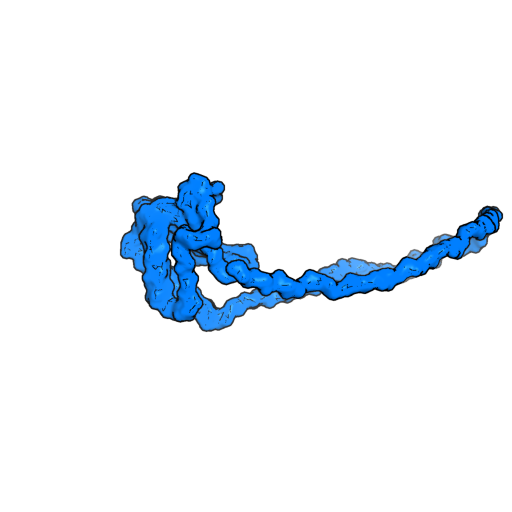1 1.00 92.81 111 LEU A C 1
ATOM 854 O O . LEU A 1 111 ? 12.596 3.735 -1.465 1.00 92.81 111 LEU A O 1
ATOM 858 N N . SER A 1 112 ? 12.808 5.894 -0.914 1.00 91.88 112 SER A N 1
ATOM 859 C CA . SER A 1 112 ? 14.270 5.945 -0.870 1.00 91.88 112 SER A CA 1
ATOM 860 C C . SER A 1 112 ? 14.851 5.707 0.523 1.00 91.88 112 SER A C 1
ATOM 862 O O . SER A 1 112 ? 16.051 5.886 0.684 1.00 91.88 112 SER A O 1
ATOM 864 N N . ASP A 1 113 ? 14.024 5.394 1.522 1.00 92.69 113 ASP A N 1
ATOM 865 C CA . ASP A 1 113 ? 14.498 5.103 2.874 1.00 92.69 113 ASP A CA 1
ATOM 866 C C . ASP A 1 113 ? 15.436 3.886 2.868 1.00 92.69 113 ASP A C 1
ATOM 868 O O . ASP A 1 113 ? 15.182 2.908 2.162 1.00 92.69 113 ASP A O 1
ATOM 872 N N . ASP A 1 114 ? 16.508 3.936 3.660 1.00 91.19 114 ASP A N 1
ATOM 873 C CA . ASP A 1 114 ? 17.486 2.845 3.755 1.00 91.19 114 ASP A CA 1
ATOM 874 C C . ASP A 1 114 ? 16.868 1.562 4.337 1.00 91.19 114 ASP A C 1
ATOM 876 O O . ASP A 1 114 ? 17.369 0.464 4.095 1.00 91.19 114 ASP A O 1
ATOM 880 N N . ALA A 1 115 ? 15.769 1.682 5.092 1.00 91.31 115 ALA A N 1
ATOM 881 C CA . ALA A 1 115 ? 15.018 0.546 5.614 1.00 91.31 115 ALA A CA 1
ATOM 882 C C . ALA A 1 115 ? 14.045 -0.069 4.589 1.00 91.31 115 ALA A C 1
ATOM 884 O O . ALA A 1 115 ? 13.450 -1.111 4.876 1.00 91.31 115 ALA A O 1
ATOM 885 N N . ALA A 1 116 ? 13.853 0.553 3.419 1.00 94.25 116 ALA A N 1
ATOM 886 C CA . ALA A 1 116 ? 13.012 -0.002 2.365 1.00 94.25 116 ALA A CA 1
ATOM 887 C C . ALA A 1 116 ? 13.728 -1.163 1.657 1.00 94.25 116 ALA A C 1
ATOM 889 O O . ALA A 1 116 ? 14.863 -1.038 1.193 1.00 94.25 116 ALA A O 1
ATOM 890 N N . ILE A 1 117 ? 13.044 -2.297 1.527 1.00 95.81 117 ILE A N 1
ATOM 891 C CA . ILE A 1 117 ? 13.574 -3.477 0.841 1.00 95.81 117 ILE A CA 1
ATOM 892 C C . ILE A 1 117 ? 13.260 -3.341 -0.648 1.00 95.81 117 ILE A C 1
ATOM 894 O O . ILE A 1 117 ? 12.108 -3.151 -1.038 1.00 95.81 117 ILE A O 1
ATOM 898 N N . ARG A 1 118 ? 14.292 -3.429 -1.491 1.00 96.19 118 ARG A N 1
ATOM 899 C CA . ARG A 1 118 ? 14.170 -3.374 -2.953 1.00 96.19 118 ARG A CA 1
ATOM 900 C C . ARG A 1 118 ? 14.334 -4.769 -3.531 1.00 96.19 118 ARG A C 1
ATOM 902 O O . ARG A 1 118 ? 15.370 -5.400 -3.332 1.00 96.19 118 ARG A O 1
ATOM 909 N N . HIS A 1 119 ? 13.323 -5.218 -4.256 1.00 95.81 119 HIS A N 1
ATOM 910 C CA . HIS A 1 119 ? 13.292 -6.528 -4.889 1.00 95.81 119 HIS A CA 1
ATOM 911 C C . HIS A 1 119 ? 13.796 -6.466 -6.334 1.00 95.81 119 HIS A C 1
ATOM 913 O O . HIS A 1 119 ? 13.851 -5.396 -6.950 1.00 95.81 119 HIS A O 1
ATOM 919 N N . ALA A 1 120 ? 14.182 -7.620 -6.882 1.00 94.75 120 ALA A N 1
ATOM 920 C CA . ALA A 1 120 ? 14.787 -7.705 -8.213 1.00 94.75 120 ALA A CA 1
ATOM 921 C C . ALA A 1 120 ? 13.801 -7.369 -9.348 1.00 94.75 120 ALA A C 1
ATOM 923 O O . ALA A 1 120 ? 14.213 -6.904 -10.409 1.00 94.75 120 ALA A O 1
ATOM 924 N N . ASP A 1 121 ? 12.504 -7.567 -9.115 1.00 92.88 121 ASP A N 1
ATOM 925 C CA . ASP A 1 121 ? 11.407 -7.184 -10.013 1.00 92.88 121 ASP A CA 1
ATOM 926 C C . ASP A 1 121 ? 11.081 -5.680 -9.983 1.00 92.88 121 ASP A C 1
ATOM 928 O O . ASP A 1 121 ? 10.181 -5.231 -10.692 1.00 92.88 121 ASP A O 1
ATOM 932 N N . GLY A 1 122 ? 11.794 -4.896 -9.169 1.00 94.06 122 GLY A N 1
ATOM 933 C CA . GLY A 1 122 ? 11.543 -3.471 -8.964 1.00 94.06 122 GLY A CA 1
ATOM 934 C C . GLY A 1 122 ? 10.458 -3.173 -7.929 1.00 94.06 122 GLY A C 1
ATOM 935 O O . GLY A 1 122 ? 10.135 -2.002 -7.719 1.00 94.06 122 GLY A O 1
ATOM 936 N N . SER A 1 123 ? 9.901 -4.193 -7.271 1.00 96.38 123 SER A N 1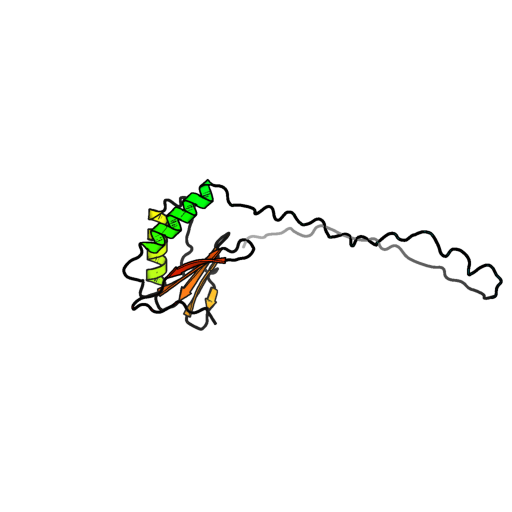
ATOM 937 C CA . SER A 1 123 ? 8.992 -3.994 -6.148 1.00 96.38 123 SER A CA 1
ATOM 938 C C . SER A 1 123 ? 9.733 -3.406 -4.944 1.00 96.38 123 SER A C 1
ATOM 940 O O . SER A 1 123 ? 10.919 -3.665 -4.722 1.00 96.38 123 SER A O 1
ATOM 942 N N . VAL A 1 124 ? 9.026 -2.606 -4.150 1.00 97.31 124 VAL A N 1
ATOM 943 C CA . VAL A 1 124 ? 9.567 -1.976 -2.939 1.00 97.31 124 VAL A CA 1
ATOM 944 C C . VAL A 1 124 ? 8.686 -2.335 -1.756 1.00 97.31 124 VAL A C 1
ATOM 946 O O . VAL A 1 124 ? 7.475 -2.136 -1.808 1.00 97.31 124 VAL A O 1
ATOM 949 N N . GLU A 1 125 ? 9.286 -2.829 -0.680 1.00 96.62 125 GLU A N 1
ATOM 950 C CA . GLU A 1 125 ? 8.607 -3.089 0.585 1.00 96.62 125 GLU A CA 1
ATOM 951 C C . GLU A 1 125 ? 9.044 -2.075 1.646 1.00 96.62 125 GLU A C 1
ATOM 953 O O . GLU A 1 125 ? 10.231 -1.868 1.898 1.00 96.62 125 GLU A O 1
ATOM 958 N N . ILE A 1 126 ? 8.062 -1.444 2.286 1.00 95.56 126 ILE A N 1
ATOM 959 C CA . ILE A 1 126 ? 8.249 -0.534 3.412 1.00 95.56 126 ILE A CA 1
ATOM 960 C C . ILE A 1 126 ? 7.664 -1.181 4.665 1.00 95.56 126 ILE A C 1
ATOM 962 O O . ILE A 1 126 ? 6.449 -1.384 4.775 1.00 95.56 126 ILE A O 1
ATOM 966 N N . GLY A 1 127 ? 8.535 -1.456 5.634 1.00 91.56 127 GLY A N 1
ATOM 967 C CA . GLY A 1 127 ? 8.147 -1.897 6.967 1.00 91.56 127 GLY A CA 1
ATOM 968 C C . GLY A 1 127 ? 7.624 -0.740 7.822 1.00 91.56 127 GLY A C 1
ATOM 969 O O . GLY A 1 127 ? 8.246 0.314 7.931 1.00 91.56 127 GLY A O 1
ATOM 970 N N . LEU A 1 128 ? 6.483 -0.951 8.471 1.00 88.69 128 LEU A N 1
ATOM 971 C CA . LEU A 1 128 ? 5.925 -0.094 9.516 1.00 88.69 128 LEU A CA 1
ATOM 972 C C . LEU A 1 128 ? 5.879 -0.878 10.838 1.00 88.69 128 LEU A C 1
ATOM 974 O O . LEU A 1 128 ? 6.036 -2.094 10.870 1.00 88.69 128 LEU A O 1
ATOM 978 N N . ILE A 1 129 ? 5.577 -0.196 11.948 1.00 86.56 129 ILE A N 1
ATOM 979 C CA . ILE A 1 129 ? 5.578 -0.797 13.301 1.00 86.56 129 ILE A CA 1
ATOM 980 C C . ILE A 1 129 ? 4.726 -2.079 13.392 1.00 86.56 129 ILE A C 1
ATOM 982 O O . ILE A 1 129 ? 5.057 -3.005 14.125 1.00 86.56 129 ILE A O 1
ATOM 986 N N . SER A 1 130 ? 3.591 -2.121 12.693 1.00 86.56 130 SER A N 1
ATOM 987 C CA . SER A 1 130 ? 2.640 -3.247 12.745 1.00 86.56 130 SER A CA 1
ATOM 988 C C . SER A 1 130 ? 2.100 -3.661 11.380 1.00 86.56 130 SER A C 1
ATOM 990 O O . SER A 1 130 ? 1.204 -4.498 11.307 1.00 86.56 130 SER A O 1
ATOM 992 N N . HIS A 1 131 ? 2.611 -3.060 10.310 1.00 91.94 131 HIS A N 1
ATOM 993 C CA . HIS A 1 131 ? 2.153 -3.301 8.950 1.00 91.94 131 HIS A CA 1
ATOM 994 C C . HIS A 1 131 ? 3.359 -3.316 8.015 1.00 91.94 131 HIS A C 1
ATOM 996 O O . HIS A 1 131 ? 4.396 -2.756 8.351 1.00 91.94 131 HIS A O 1
ATOM 1002 N N . ALA A 1 132 ? 3.210 -3.910 6.844 1.00 94.19 132 ALA A N 1
ATOM 1003 C CA . ALA A 1 132 ? 4.142 -3.734 5.739 1.00 94.19 132 ALA A CA 1
ATOM 1004 C C . ALA A 1 132 ? 3.358 -3.261 4.521 1.00 94.19 132 ALA A C 1
ATOM 1006 O O . ALA A 1 132 ? 2.194 -3.637 4.352 1.00 94.19 132 ALA A O 1
ATOM 1007 N N . ILE A 1 133 ? 3.971 -2.423 3.693 1.00 96.44 133 ILE A N 1
ATOM 1008 C CA . ILE A 1 133 ? 3.391 -1.998 2.422 1.00 96.44 133 ILE A CA 1
ATOM 1009 C C . ILE A 1 133 ? 4.332 -2.421 1.312 1.00 96.44 133 ILE A C 1
ATOM 1011 O O . ILE A 1 133 ? 5.489 -2.016 1.306 1.00 96.44 133 ILE A O 1
ATOM 1015 N N . VAL A 1 134 ? 3.822 -3.213 0.378 1.00 97.19 134 VAL A N 1
ATOM 1016 C CA . VAL A 1 134 ? 4.559 -3.663 -0.800 1.00 97.19 134 VAL A CA 1
ATOM 1017 C C . VAL A 1 134 ? 3.991 -2.957 -2.020 1.00 97.19 134 VAL A C 1
ATOM 1019 O O . VAL A 1 134 ? 2.782 -3.003 -2.253 1.00 97.19 134 VAL A O 1
ATOM 1022 N N . PHE A 1 135 ? 4.859 -2.319 -2.793 1.00 97.62 135 PHE A N 1
ATOM 1023 C CA . PHE A 1 135 ? 4.548 -1.598 -4.020 1.00 97.62 135 PHE A CA 1
ATOM 1024 C C . PHE A 1 135 ? 5.128 -2.351 -5.211 1.00 97.62 135 PHE A C 1
ATOM 1026 O O . PHE A 1 135 ? 6.309 -2.688 -5.197 1.00 97.62 135 PHE A O 1
ATOM 1033 N N . ASN A 1 136 ? 4.334 -2.562 -6.258 1.00 97.31 136 ASN A N 1
ATOM 1034 C CA . ASN A 1 136 ? 4.833 -3.027 -7.547 1.00 97.31 136 ASN A CA 1
ATOM 1035 C C . ASN A 1 136 ? 5.122 -1.839 -8.481 1.00 97.31 136 ASN A C 1
ATOM 1037 O O . ASN A 1 136 ? 4.455 -0.802 -8.386 1.00 97.31 136 ASN A O 1
ATOM 1041 N N . PRO A 1 137 ? 6.019 -2.004 -9.471 1.00 96.38 137 PRO A N 1
ATOM 1042 C CA . PRO A 1 137 ? 6.271 -0.988 -10.496 1.00 96.38 137 PRO A CA 1
ATOM 1043 C C . PRO A 1 137 ? 5.029 -0.566 -11.291 1.00 96.38 137 PRO A C 1
ATOM 1045 O O . PRO A 1 137 ? 4.968 0.558 -11.776 1.00 96.38 137 PRO A O 1
ATOM 1048 N N . SER A 1 138 ? 4.023 -1.441 -11.396 1.00 95.69 138 SER A N 1
ATOM 1049 C CA . SER A 1 138 ? 2.741 -1.164 -12.061 1.00 95.69 138 SER A CA 1
ATOM 1050 C C . SER A 1 138 ? 1.839 -0.175 -11.307 1.00 95.69 138 SER A C 1
ATOM 1052 O O . SER A 1 138 ? 0.765 0.167 -11.799 1.00 95.69 138 SER A O 1
ATOM 1054 N N . GLY A 1 139 ? 2.229 0.232 -10.094 1.00 95.94 139 GLY A N 1
ATOM 1055 C CA . GLY A 1 139 ? 1.409 1.002 -9.161 1.00 95.94 139 GLY A CA 1
ATOM 1056 C C . GLY A 1 139 ? 0.495 0.144 -8.283 1.00 95.94 139 GLY A C 1
ATOM 1057 O O . GLY A 1 139 ? -0.062 0.653 -7.313 1.00 95.94 139 GLY A O 1
ATOM 1058 N N . ALA A 1 140 ? 0.371 -1.161 -8.547 1.00 97.75 140 ALA A N 1
ATOM 1059 C CA . ALA A 1 140 ? -0.338 -2.057 -7.639 1.00 97.75 140 ALA A CA 1
ATOM 1060 C C . ALA A 1 140 ? 0.347 -2.080 -6.264 1.00 97.75 140 ALA A C 1
ATOM 1062 O O . ALA A 1 140 ? 1.574 -2.021 -6.172 1.00 97.75 140 ALA A O 1
ATOM 1063 N N . PHE A 1 141 ? -0.430 -2.189 -5.188 1.00 97.62 141 PHE A N 1
ATOM 1064 C CA . PHE A 1 141 ? 0.138 -2.287 -3.846 1.00 97.62 141 PHE A CA 1
ATOM 1065 C C . PHE A 1 141 ? -0.683 -3.178 -2.919 1.00 97.62 141 PHE A C 1
ATOM 1067 O O . PHE A 1 141 ? -1.903 -3.321 -3.056 1.00 97.62 141 PHE A O 1
ATOM 1074 N N . ARG A 1 142 ? 0.004 -3.746 -1.928 1.00 97.31 142 ARG A N 1
ATOM 1075 C CA . ARG A 1 142 ? -0.589 -4.476 -0.808 1.00 97.31 142 ARG A CA 1
ATOM 1076 C C . ARG A 1 142 ? -0.157 -3.866 0.506 1.00 97.31 142 ARG A C 1
ATOM 1078 O O . ARG A 1 142 ? 0.999 -3.509 0.686 1.00 97.31 142 ARG A O 1
ATOM 1085 N N . ILE A 1 143 ? -1.089 -3.824 1.446 1.00 95.88 143 ILE A N 1
ATOM 1086 C CA . ILE A 1 143 ? -0.820 -3.537 2.848 1.00 95.88 143 ILE A CA 1
ATOM 1087 C C . ILE A 1 143 ? -1.087 -4.821 3.625 1.00 95.88 143 ILE A C 1
ATOM 1089 O O . ILE A 1 143 ? -2.183 -5.386 3.555 1.00 95.88 143 ILE A O 1
ATOM 1093 N N . LEU A 1 144 ? -0.092 -5.273 4.373 1.00 93.50 144 LEU A N 1
ATOM 1094 C CA . LEU A 1 144 ? -0.147 -6.446 5.233 1.00 93.50 144 LEU A CA 1
ATOM 1095 C C . LEU A 1 144 ? -0.227 -5.994 6.689 1.00 93.50 144 LEU A C 1
ATOM 1097 O O . LEU A 1 144 ? 0.471 -5.069 7.094 1.00 93.50 144 LEU A O 1
ATOM 1101 N N . ASP A 1 145 ? -1.074 -6.644 7.478 1.00 91.62 145 ASP A N 1
ATOM 1102 C CA . ASP A 1 145 ? -1.040 -6.561 8.935 1.00 91.62 145 ASP A CA 1
ATOM 1103 C C . ASP A 1 145 ? -0.042 -7.601 9.449 1.00 91.62 145 ASP A C 1
ATOM 1105 O O . ASP A 1 145 ? -0.215 -8.789 9.182 1.00 91.62 145 ASP A O 1
ATOM 1109 N N . LEU A 1 146 ? 0.992 -7.157 10.167 1.00 89.19 146 LEU A N 1
ATOM 1110 C CA . LEU A 1 146 ? 2.042 -8.020 10.716 1.00 89.19 146 LEU A CA 1
ATOM 1111 C C . LEU A 1 146 ? 1.674 -8.593 12.091 1.00 89.19 146 LEU A C 1
ATOM 1113 O O . LEU A 1 146 ? 2.404 -9.426 12.629 1.00 89.19 146 LEU A O 1
ATOM 1117 N N . LEU A 1 147 ? 0.557 -8.166 12.694 1.00 84.75 147 LEU A N 1
ATOM 1118 C CA . LEU A 1 147 ? 0.097 -8.786 13.932 1.00 84.75 147 LEU A CA 1
ATOM 1119 C C . LEU A 1 147 ? -0.348 -10.232 13.667 1.00 84.75 147 LEU A C 1
ATOM 1121 O O . LEU A 1 147 ? -1.137 -10.458 12.746 1.00 84.75 147 LEU A O 1
ATOM 1125 N N . PRO A 1 148 ? 0.076 -11.208 14.496 1.00 77.75 148 PRO A N 1
ATOM 1126 C CA . PRO A 1 148 ? -0.304 -12.606 14.332 1.00 77.75 148 PRO A CA 1
ATOM 1127 C C . PRO A 1 148 ? -1.826 -12.786 14.209 1.00 77.75 148 PRO A C 1
ATOM 1129 O O . PRO A 1 148 ? -2.572 -12.220 15.019 1.00 77.75 148 PRO A O 1
ATOM 1132 N N . PRO A 1 149 ? -2.306 -13.571 13.226 1.00 75.88 149 PRO A N 1
ATOM 1133 C CA . PRO A 1 149 ? -1.559 -14.521 12.384 1.00 75.88 149 PRO A CA 1
ATOM 1134 C C . PRO A 1 149 ? -0.844 -13.932 11.150 1.00 75.88 149 PRO A C 1
ATOM 1136 O O . PRO A 1 149 ? -0.282 -14.691 10.370 1.00 75.88 149 PRO A O 1
ATOM 1139 N N . GLY A 1 150 ? -0.847 -12.612 10.966 1.00 80.25 150 GLY A N 1
ATOM 1140 C CA . GLY A 1 150 ? -0.472 -11.981 9.706 1.00 80.25 150 GLY A CA 1
ATOM 1141 C C . GLY A 1 150 ? -1.640 -12.060 8.722 1.00 80.25 150 GLY A C 1
ATOM 1142 O O . GLY A 1 150 ? -2.226 -13.125 8.529 1.00 80.25 150 GLY A O 1
ATOM 1143 N N . SER A 1 151 ? -2.060 -10.940 8.135 1.00 89.19 151 SER A N 1
ATOM 1144 C CA . SER A 1 151 ? -3.186 -10.967 7.188 1.00 89.19 151 SER A CA 1
ATOM 1145 C C . SER A 1 151 ? -3.128 -9.851 6.159 1.00 89.19 151 SER A C 1
ATOM 1147 O O . SER A 1 151 ? -2.582 -8.778 6.416 1.00 89.19 151 SER A O 1
ATOM 1149 N N . LEU A 1 152 ? -3.725 -10.095 4.990 1.00 93.31 152 LEU A N 1
ATOM 1150 C CA . LEU A 1 152 ? -3.926 -9.054 3.992 1.00 93.31 152 LEU A CA 1
ATOM 1151 C C . LEU A 1 152 ? -4.884 -8.000 4.549 1.00 93.31 152 LEU A C 1
ATOM 1153 O O . LEU A 1 152 ? -6.066 -8.267 4.783 1.00 93.31 152 LEU A O 1
ATOM 1157 N N . TYR A 1 153 ? -4.374 -6.789 4.735 1.00 93.56 153 TYR A N 1
ATOM 1158 C CA . TYR A 1 153 ? -5.184 -5.669 5.176 1.00 93.56 153 TYR A CA 1
ATOM 1159 C C . TYR A 1 153 ? -5.886 -5.006 3.991 1.00 93.56 153 TYR A C 1
ATOM 1161 O O . TYR A 1 153 ? -7.100 -4.810 4.032 1.00 93.56 153 TYR A O 1
ATOM 1169 N N . PHE A 1 154 ? -5.152 -4.687 2.927 1.00 96.00 154 PHE A N 1
ATOM 1170 C CA . PHE A 1 154 ? -5.698 -4.034 1.741 1.00 96.00 154 PHE A CA 1
ATOM 1171 C C . PHE A 1 154 ? -4.878 -4.388 0.501 1.00 96.00 154 PHE A C 1
ATOM 1173 O O . PHE A 1 154 ? -3.670 -4.587 0.597 1.00 96.00 154 PHE A O 1
ATOM 1180 N N . GLU A 1 155 ? -5.532 -4.441 -0.654 1.00 97.31 155 GLU A N 1
ATOM 1181 C CA . GLU A 1 155 ? -4.901 -4.643 -1.956 1.00 97.31 155 GLU A CA 1
ATOM 1182 C C . GLU A 1 155 ? -5.551 -3.711 -2.973 1.00 97.31 155 GLU A C 1
ATOM 1184 O O . GLU A 1 155 ? -6.773 -3.549 -2.976 1.00 97.31 155 GLU A O 1
ATOM 1189 N N . MET A 1 156 ? -4.729 -3.125 -3.837 1.00 97.06 156 MET A N 1
ATOM 1190 C CA . MET A 1 156 ? -5.168 -2.329 -4.973 1.00 97.06 156 MET A CA 1
ATOM 1191 C C . MET A 1 156 ? -4.407 -2.745 -6.226 1.00 97.06 156 MET A C 1
ATOM 1193 O O . MET A 1 156 ? -3.184 -2.885 -6.208 1.00 97.06 156 MET A O 1
ATOM 1197 N N . ALA A 1 157 ? -5.156 -2.920 -7.313 1.00 97.44 157 ALA A N 1
ATOM 1198 C CA . ALA A 1 157 ? -4.599 -3.082 -8.645 1.00 97.44 157 ALA A CA 1
ATOM 1199 C C . ALA A 1 157 ? -3.997 -1.758 -9.137 1.00 97.44 157 ALA A C 1
ATOM 1201 O O . ALA A 1 157 ? -4.473 -0.678 -8.788 1.00 97.44 157 ALA A O 1
ATOM 1202 N N . GLY A 1 158 ? -2.963 -1.857 -9.963 1.00 95.19 158 GLY A N 1
ATOM 1203 C CA . GLY A 1 158 ? -2.355 -0.721 -10.638 1.00 95.19 158 GLY A CA 1
ATOM 1204 C C . GLY A 1 158 ? -3.173 -0.250 -11.838 1.00 95.19 158 GLY A C 1
ATOM 1205 O O . GLY A 1 158 ? -4.280 -0.728 -12.122 1.00 95.19 158 GLY A O 1
ATOM 1206 N N . HIS A 1 159 ? -2.602 0.696 -12.573 1.00 93.62 159 HIS A N 1
ATOM 1207 C CA . HIS A 1 159 ? -3.203 1.255 -13.774 1.00 93.62 159 HIS A CA 1
ATOM 1208 C C . HIS A 1 159 ? -3.582 0.171 -14.791 1.00 93.62 159 HIS A C 1
ATOM 1210 O O . HIS A 1 159 ? -2.893 -0.835 -14.944 1.00 93.62 159 HIS A O 1
ATOM 1216 N N . GLY A 1 160 ? -4.714 0.354 -15.474 1.00 91.25 160 GLY A N 1
ATOM 1217 C CA . GLY A 1 160 ? -5.244 -0.642 -16.412 1.00 91.25 160 GLY A CA 1
ATOM 1218 C C . GLY A 1 160 ? -5.763 -1.928 -15.753 1.00 91.25 160 GLY A C 1
ATOM 1219 O O . GLY A 1 160 ? -6.049 -2.888 -16.461 1.00 91.25 160 GLY A O 1
ATOM 1220 N N . GLY A 1 161 ? -5.893 -1.966 -14.421 1.00 92.06 161 GLY A N 1
ATOM 1221 C CA . GLY A 1 161 ? -6.359 -3.147 -13.692 1.00 92.06 161 GLY A CA 1
ATOM 1222 C C . GLY A 1 161 ? -5.285 -4.219 -13.508 1.00 92.06 161 GLY A C 1
ATOM 1223 O O . GLY A 1 161 ? -5.618 -5.377 -13.259 1.00 92.06 161 GLY A O 1
ATOM 1224 N N . VAL A 1 162 ? -4.003 -3.856 -13.629 1.00 95.00 162 VAL A N 1
ATOM 1225 C CA . VAL A 1 162 ? -2.885 -4.781 -13.407 1.00 95.00 162 VAL A CA 1
ATOM 1226 C C . VAL A 1 162 ? -2.901 -5.249 -11.953 1.00 95.00 162 VAL A C 1
ATOM 1228 O O . VAL A 1 162 ? -2.739 -4.450 -11.031 1.00 95.00 162 VAL A O 1
ATOM 1231 N N . ALA A 1 163 ? -3.120 -6.546 -11.749 1.00 96.69 163 ALA A N 1
ATOM 1232 C CA . ALA A 1 163 ? -3.166 -7.142 -10.421 1.00 96.69 163 ALA A CA 1
ATOM 1233 C C . ALA A 1 163 ? -1.816 -7.026 -9.699 1.00 96.69 163 ALA A C 1
ATOM 1235 O O . ALA A 1 163 ? -0.758 -6.939 -10.326 1.00 96.69 163 ALA A O 1
ATOM 1236 N N . PHE A 1 164 ? -1.864 -7.061 -8.369 1.00 97.00 164 PHE A N 1
ATOM 1237 C CA . PHE A 1 164 ? -0.656 -7.123 -7.562 1.00 97.00 164 PHE A CA 1
ATOM 1238 C C . PHE A 1 164 ? 0.070 -8.462 -7.761 1.00 97.00 164 PHE A C 1
ATOM 1240 O O . PHE A 1 164 ? -0.552 -9.529 -7.748 1.00 97.00 164 PHE A O 1
ATOM 1247 N N . VAL A 1 165 ? 1.398 -8.407 -7.852 1.00 96.25 165 VAL A N 1
ATOM 1248 C CA . VAL A 1 165 ? 2.293 -9.564 -7.937 1.00 96.25 165 VAL A CA 1
ATOM 1249 C C . VAL A 1 165 ? 3.203 -9.570 -6.711 1.00 96.25 165 VAL A C 1
ATOM 1251 O O . VAL A 1 165 ? 3.792 -8.552 -6.359 1.00 96.25 165 VAL A O 1
ATOM 1254 N N . ALA A 1 166 ? 3.290 -10.710 -6.020 1.00 94.06 166 ALA A N 1
ATOM 1255 C CA . ALA A 1 166 ? 4.192 -10.833 -4.878 1.00 94.06 166 ALA A CA 1
ATOM 1256 C C . ALA A 1 166 ? 5.656 -10.715 -5.338 1.00 94.06 166 ALA A C 1
ATOM 1258 O O . ALA A 1 166 ? 5.989 -11.293 -6.374 1.00 94.06 166 ALA A O 1
ATOM 1259 N N . PRO A 1 167 ? 6.500 -9.989 -4.587 1.00 91.62 167 PRO A N 1
ATOM 1260 C CA . PRO A 1 167 ? 7.882 -9.754 -4.976 1.00 91.62 167 PRO A CA 1
ATOM 1261 C C . PRO A 1 167 ? 8.704 -11.049 -5.010 1.00 91.62 167 PRO A C 1
ATOM 1263 O O . PRO A 1 167 ? 8.423 -11.987 -4.255 1.00 91.62 167 PRO A O 1
ATOM 1266 N N . VAL A 1 168 ? 9.720 -11.071 -5.882 1.00 88.75 168 VAL A N 1
ATOM 1267 C CA . VAL A 1 168 ? 10.665 -12.190 -6.093 1.00 88.75 168 VAL A CA 1
ATOM 1268 C C . VAL A 1 168 ? 12.060 -11.906 -5.552 1.00 88.75 168 VAL A C 1
ATOM 1270 O O . VAL A 1 168 ? 12.468 -10.719 -5.505 1.00 88.75 168 VAL A O 1
#

Foldseek 3Di:
DDDDDDDDDDDDDDDDDDDDDDDDDDDDDDDDDDDDDDDPDDDPPPPPPPPPPPPPCPVVPPDPVVVLLLVQLQVLLVPDPPFAQAQQRLLVSSVVSNVRSVVPPDDDDDQPDPQWDAFPQRWIWDDDPQWIKIAHGRSWIWIWGNPPPIDTSDTDAHPPRHGDDDGD